Protein AF-A0A1L9VV28-F1 (afdb_monomer_lite)

Organism: NCBI:txid1160497

Sequence (132 aa):
MQLILATLLLPLSQAFPAPVPVPVPVIEEGIALANVCSETCPEALSPICAKNAAGAFEIFDNPCMFNKANCKGLDYVQVDLSGCRGLITDSDGVPIEANGKFHDYWVLLLNWLLEKKRWWRCKTKKIDCGRG

Secondary structure (DSSP, 8-state):
---------------PPP--------------------S--------EEEE-TT--EEEESSHHHHHHHHHTT---EE--GGGGTTT-B-TT--B--TTTSHHHHHHHHHHHHHHHHHHHHHHHHT------

pLDDT: mean 70.13, std 17.72, range [41.16, 97.06]

Radius of gyration: 29.1 Å; chains: 1; bounding box: 42×91×59 Å

InterPro domains:
  IPR036058 Kazal domain superfamily [SSF100895] (30-76)

Foldseek 3Di:
DDDDPPPDPDPPPDPDPDPDPPPPPPPDPDDPPPLDQDPDDDPDADWWWWAFPVGDIDIDRDPSRVSSCVSVVRHIDTDPPVSCQQVDAPPVRHRPPVPPCVVVVVVVVVVVVVVVVVVVVCVVPVDDDDDD

Structure (mmCIF, N/CA/C/O backbone):
data_AF-A0A1L9VV28-F1
#
_entry.id   AF-A0A1L9VV28-F1
#
loop_
_atom_site.group_PDB
_atom_site.id
_atom_site.type_symbol
_atom_site.label_atom_id
_atom_site.label_alt_id
_atom_site.label_comp_id
_atom_site.label_asym_id
_atom_site.label_entity_id
_atom_site.label_seq_id
_atom_site.pdbx_PDB_ins_code
_atom_site.Cartn_x
_atom_site.Cartn_y
_atom_site.Cartn_z
_atom_site.occupancy
_atom_site.B_iso_or_equiv
_atom_site.auth_seq_id
_atom_site.auth_comp_id
_atom_site.auth_asym_id
_atom_site.auth_atom_id
_atom_site.pdbx_PDB_model_num
ATOM 1 N N . MET A 1 1 ? -22.050 -75.440 13.267 1.00 45.91 1 MET A N 1
ATOM 2 C CA . MET A 1 1 ? -20.760 -75.473 12.542 1.00 45.91 1 MET A CA 1
ATOM 3 C C . MET A 1 1 ? -20.553 -74.064 12.000 1.00 45.91 1 MET A C 1
ATOM 5 O O . MET A 1 1 ? -21.399 -73.619 11.246 1.00 45.91 1 MET A O 1
ATOM 9 N N . GLN A 1 2 ? -19.748 -73.219 12.657 1.00 48.81 2 GLN A N 1
ATOM 10 C CA . GLN A 1 2 ? -18.289 -73.091 12.447 1.00 48.81 2 GLN A CA 1
ATOM 11 C C . GLN A 1 2 ? -17.985 -72.713 10.977 1.00 48.81 2 GLN A C 1
ATOM 13 O O . GLN A 1 2 ? -18.421 -73.434 10.095 1.00 48.81 2 GLN A O 1
ATOM 18 N N . LEU A 1 3 ? -17.290 -71.629 10.617 1.00 48.06 3 LEU A N 1
ATOM 19 C CA . LEU A 1 3 ? -16.315 -70.807 11.336 1.00 48.06 3 LEU A CA 1
ATOM 20 C C . LEU A 1 3 ? -16.321 -69.356 10.825 1.00 48.06 3 LEU A C 1
ATOM 22 O O . LEU A 1 3 ? -16.430 -69.087 9.633 1.00 48.06 3 LEU A O 1
ATOM 26 N N . ILE A 1 4 ? -16.129 -68.445 11.774 1.00 57.41 4 ILE A N 1
ATOM 27 C CA . ILE A 1 4 ? -15.779 -67.040 11.590 1.00 57.41 4 ILE A CA 1
ATOM 28 C C . ILE A 1 4 ? -14.346 -67.008 11.039 1.00 57.41 4 ILE A C 1
ATOM 30 O O . ILE A 1 4 ? -13.412 -67.324 11.773 1.00 57.41 4 ILE A O 1
ATOM 34 N N . LEU A 1 5 ? -14.150 -66.654 9.766 1.00 52.53 5 LEU A N 1
ATOM 35 C CA . LEU A 1 5 ? -12.810 -66.416 9.221 1.00 52.53 5 LEU A CA 1
ATOM 36 C C . LEU A 1 5 ? -12.454 -64.931 9.382 1.00 52.53 5 LEU A C 1
ATOM 38 O O . LEU A 1 5 ? -12.455 -64.150 8.437 1.00 52.53 5 LEU A O 1
ATOM 42 N N . ALA A 1 6 ? -12.197 -64.539 10.628 1.00 58.72 6 ALA A N 1
ATOM 43 C CA . ALA A 1 6 ? -11.584 -63.261 10.958 1.00 58.72 6 ALA A CA 1
ATOM 44 C C . ALA A 1 6 ? -10.067 -63.378 10.741 1.00 58.72 6 ALA A C 1
ATOM 46 O O . ALA A 1 6 ? -9.311 -63.664 11.668 1.00 58.72 6 ALA A O 1
ATOM 47 N N . THR A 1 7 ? -9.606 -63.191 9.506 1.00 60.41 7 THR A N 1
ATOM 48 C CA . THR A 1 7 ? -8.175 -63.012 9.235 1.00 60.41 7 THR A CA 1
ATOM 49 C C . THR A 1 7 ? -7.786 -61.565 9.505 1.00 60.41 7 THR A C 1
ATOM 51 O O . THR A 1 7 ? -7.966 -60.675 8.679 1.00 60.41 7 THR A O 1
ATOM 54 N N . LEU A 1 8 ? -7.275 -61.383 10.721 1.00 56.75 8 LEU A N 1
ATOM 55 C CA . LEU A 1 8 ? -6.382 -60.333 11.199 1.00 56.75 8 LEU A CA 1
ATOM 56 C C . LEU A 1 8 ? -5.456 -59.775 10.102 1.00 56.75 8 LEU A C 1
ATOM 58 O O . LEU A 1 8 ? -4.397 -60.335 9.827 1.00 56.75 8 LEU A O 1
ATOM 62 N N . LEU A 1 9 ? -5.809 -58.622 9.536 1.00 57.06 9 LEU A N 1
ATOM 63 C CA . LEU A 1 9 ? -4.832 -57.721 8.930 1.00 57.06 9 LEU A CA 1
ATOM 64 C C . LEU A 1 9 ? -4.329 -56.795 10.038 1.00 57.06 9 LEU A C 1
ATOM 66 O O . LEU A 1 9 ? -4.884 -55.723 10.273 1.00 57.06 9 LEU A O 1
ATOM 70 N N . LEU A 1 10 ? -3.306 -57.252 10.770 1.00 57.41 10 LEU A N 1
ATOM 71 C CA . LEU A 1 10 ? -2.530 -56.366 11.633 1.00 57.41 10 LEU A CA 1
ATOM 72 C C . LEU A 1 10 ? -1.941 -55.236 10.770 1.00 57.41 10 LEU A C 1
ATOM 74 O O . LEU A 1 10 ? -1.356 -55.520 9.719 1.00 57.41 10 LEU A O 1
ATOM 78 N N . PRO A 1 11 ? -2.030 -53.971 11.209 1.00 56.19 11 PRO A N 1
ATOM 79 C CA . PRO A 1 11 ? -1.384 -52.870 10.522 1.00 56.19 11 PRO A CA 1
ATOM 80 C C . PRO A 1 11 ? 0.128 -52.978 10.752 1.00 56.19 11 PRO A C 1
ATOM 82 O O . PRO A 1 11 ? 0.649 -52.566 11.782 1.00 56.19 11 PRO A O 1
ATOM 85 N N . LEU A 1 12 ? 0.858 -53.516 9.776 1.00 61.34 12 LEU A N 1
ATOM 86 C CA . LEU A 1 12 ? 2.324 -53.435 9.703 1.00 61.34 12 LEU A CA 1
ATOM 87 C C . LEU A 1 12 ? 2.783 -52.078 9.145 1.00 61.34 12 LEU A C 1
ATOM 89 O O . LEU A 1 12 ? 3.778 -51.971 8.431 1.00 61.34 12 LEU A O 1
ATOM 93 N N . SER A 1 13 ? 2.061 -51.011 9.481 1.00 58.88 13 SER A N 1
ATOM 94 C CA . SER A 1 13 ? 2.459 -49.655 9.140 1.00 58.88 13 SER A CA 1
ATOM 95 C C . SER A 1 13 ? 3.295 -49.084 10.274 1.00 58.88 13 SER A C 1
ATOM 97 O O . SER A 1 13 ? 2.810 -48.380 11.149 1.00 58.88 13 SER A O 1
ATOM 99 N N . GLN A 1 14 ? 4.584 -49.401 10.174 1.00 63.16 14 GLN A N 1
ATOM 100 C CA . GLN A 1 14 ? 5.659 -48.437 10.373 1.00 63.16 14 GLN A CA 1
ATOM 101 C C . GLN A 1 14 ? 5.841 -47.979 11.822 1.00 63.16 14 GLN A C 1
ATOM 103 O O . GLN A 1 14 ? 5.351 -46.940 12.256 1.00 63.16 14 GLN A O 1
ATOM 108 N N . ALA A 1 15 ? 6.686 -48.726 12.535 1.00 59.12 15 ALA A N 1
ATOM 109 C CA . ALA A 1 15 ? 7.547 -48.140 13.549 1.00 59.12 15 ALA A CA 1
ATOM 110 C C . ALA A 1 15 ? 8.393 -47.044 12.879 1.00 59.12 15 ALA A C 1
ATOM 112 O O . ALA A 1 15 ? 9.477 -47.303 12.355 1.00 59.12 15 ALA A O 1
ATOM 113 N N . PHE A 1 16 ? 7.866 -45.822 12.831 1.00 61.41 16 PHE A N 1
ATOM 114 C CA . PHE A 1 16 ? 8.690 -44.658 12.571 1.00 61.41 16 PHE A CA 1
ATOM 115 C C . PHE A 1 16 ? 9.650 -44.526 13.754 1.00 61.41 16 PHE A C 1
ATOM 117 O O . PHE A 1 16 ? 9.195 -44.560 14.903 1.00 61.41 16 PHE A O 1
ATOM 124 N N . PRO A 1 17 ? 10.966 -44.400 13.518 1.00 63.50 17 PRO A N 1
ATOM 125 C CA . PRO A 1 17 ? 11.861 -43.979 14.578 1.00 63.50 17 PRO A CA 1
ATOM 126 C C . PRO A 1 17 ? 11.312 -42.664 15.126 1.00 63.50 17 PRO A C 1
ATOM 128 O O . PRO A 1 17 ? 11.038 -41.737 14.359 1.00 63.50 17 PRO A O 1
ATOM 131 N N . ALA A 1 18 ? 11.088 -42.616 16.442 1.00 68.00 18 ALA A N 1
ATOM 132 C CA . ALA A 1 18 ? 10.744 -41.376 17.113 1.00 68.00 18 ALA A CA 1
ATOM 133 C C . ALA A 1 18 ? 11.737 -40.304 16.640 1.00 68.00 18 ALA A C 1
ATOM 135 O O . ALA A 1 18 ? 12.937 -40.600 16.568 1.00 68.00 18 ALA A O 1
ATOM 136 N N . PRO A 1 19 ? 11.273 -39.099 16.274 1.00 65.19 19 PRO A N 1
ATOM 137 C CA . PRO A 1 19 ? 12.185 -38.018 15.974 1.00 65.19 19 PRO A CA 1
ATOM 138 C C . PRO A 1 19 ? 13.050 -37.830 17.216 1.00 65.19 19 PRO A C 1
ATOM 140 O O . PRO A 1 19 ? 12.565 -37.434 18.277 1.00 65.19 19 PRO A O 1
ATOM 143 N N . VAL A 1 20 ? 14.329 -38.191 17.101 1.00 71.75 20 VAL A N 1
ATOM 144 C CA . VAL A 1 20 ? 15.333 -37.785 18.076 1.00 71.75 20 VAL A CA 1
ATOM 145 C C . VAL A 1 20 ? 15.181 -36.270 18.175 1.00 71.75 20 VAL A C 1
ATOM 147 O O . VAL A 1 20 ? 15.126 -35.623 17.123 1.00 71.75 20 VAL A O 1
ATOM 150 N N . PRO A 1 21 ? 15.067 -35.691 19.381 1.00 67.31 21 PRO A N 1
ATOM 151 C CA . PRO A 1 21 ? 15.161 -34.255 19.536 1.00 67.31 21 PRO A CA 1
ATOM 152 C C . PRO A 1 21 ? 16.534 -33.862 19.001 1.00 67.31 21 PRO A C 1
ATOM 154 O O . PRO A 1 21 ? 17.551 -34.023 19.673 1.00 67.31 21 PRO A O 1
ATOM 157 N N . VAL A 1 22 ? 16.583 -33.422 17.744 1.00 67.56 22 VAL A N 1
ATOM 158 C CA . VAL A 1 22 ? 17.713 -32.652 17.258 1.00 67.56 22 VAL A CA 1
ATOM 159 C C . VAL A 1 22 ? 17.737 -31.458 18.202 1.00 67.56 22 VAL A C 1
ATOM 161 O O . VAL A 1 22 ? 16.697 -30.799 18.319 1.00 67.56 22 VAL A O 1
ATOM 164 N N . PRO A 1 23 ? 18.833 -31.206 18.937 1.00 64.94 23 PRO A N 1
ATOM 165 C CA . PRO A 1 23 ? 18.966 -29.948 19.638 1.00 64.94 23 PRO A CA 1
ATOM 166 C C . PRO A 1 23 ? 18.834 -28.878 18.563 1.00 64.94 23 PRO A C 1
ATOM 168 O O . PRO A 1 23 ? 19.715 -28.708 17.720 1.00 64.94 23 PRO A O 1
ATOM 171 N N . VAL A 1 24 ? 17.661 -28.245 18.533 1.00 59.88 24 VAL A N 1
ATOM 172 C CA . VAL A 1 24 ? 17.428 -27.043 17.753 1.00 59.88 24 VAL A CA 1
ATOM 173 C C . VAL A 1 24 ? 18.555 -26.122 18.194 1.00 59.88 24 VAL A C 1
ATOM 175 O O . VAL A 1 24 ? 18.680 -25.905 19.405 1.00 59.88 24 VAL A O 1
ATOM 178 N N . PRO A 1 25 ? 19.430 -25.656 17.283 1.00 53.19 25 PRO A N 1
ATOM 179 C CA . PRO A 1 25 ? 20.320 -24.578 17.644 1.00 53.19 25 PRO A CA 1
ATOM 180 C C . PRO A 1 25 ? 19.396 -23.482 18.142 1.00 53.19 25 PRO A C 1
ATOM 182 O O . PRO A 1 25 ? 18.546 -22.995 17.397 1.00 53.19 25 PRO A O 1
ATOM 185 N N . VAL A 1 26 ? 19.496 -23.210 19.441 1.00 50.31 26 VAL A N 1
ATOM 186 C CA . VAL A 1 26 ? 18.952 -22.021 20.065 1.00 50.31 26 VAL A CA 1
ATOM 187 C C . VAL A 1 26 ? 19.486 -20.898 19.194 1.00 50.31 26 VAL A C 1
ATOM 189 O O . VAL A 1 26 ? 20.669 -20.573 19.246 1.00 50.31 26 VAL A O 1
ATOM 192 N N . ILE A 1 27 ? 18.649 -20.401 18.283 1.00 53.75 27 ILE A N 1
ATOM 193 C CA . ILE A 1 27 ? 18.886 -19.112 17.666 1.00 53.75 27 ILE A CA 1
ATOM 194 C C . ILE A 1 27 ? 18.630 -18.188 18.834 1.00 53.75 27 ILE A C 1
ATOM 196 O O . ILE A 1 27 ? 17.484 -17.908 19.183 1.00 53.75 27 ILE A O 1
ATOM 200 N N . GLU A 1 28 ? 19.723 -17.896 19.529 1.00 57.94 28 GLU A N 1
ATOM 201 C CA . GLU A 1 28 ? 19.769 -16.916 20.583 1.00 57.94 28 GLU A CA 1
ATOM 202 C C . GLU A 1 28 ? 19.064 -15.667 20.063 1.00 57.94 28 GLU A C 1
ATOM 204 O O . GLU A 1 28 ? 19.438 -15.080 19.044 1.00 57.94 28 GLU A O 1
ATOM 209 N N . GLU A 1 29 ? 18.003 -15.282 20.763 1.00 64.94 29 GLU A N 1
ATOM 210 C CA . GLU A 1 29 ? 17.659 -13.878 20.884 1.00 64.94 29 GLU A CA 1
ATOM 211 C C . GLU A 1 29 ? 18.940 -13.109 21.226 1.00 64.94 29 GLU A C 1
ATOM 213 O O . GLU A 1 29 ? 19.524 -13.265 22.295 1.00 64.94 29 GLU A O 1
ATOM 218 N N . GLY A 1 30 ? 19.396 -12.299 20.281 1.00 54.94 30 GLY A N 1
ATOM 219 C CA . GLY A 1 30 ? 20.609 -11.505 20.403 1.00 54.94 30 GLY A CA 1
ATOM 220 C C . GLY A 1 30 ? 21.034 -11.121 18.997 1.00 54.94 30 GLY A C 1
ATOM 221 O O . GLY A 1 30 ? 21.677 -11.886 18.299 1.00 54.94 30 GLY A O 1
ATOM 222 N N . ILE A 1 31 ? 20.634 -9.978 18.457 1.00 45.62 31 ILE A N 1
ATOM 223 C CA . ILE A 1 31 ? 20.779 -8.650 19.036 1.00 45.62 31 ILE A CA 1
ATOM 224 C C . ILE A 1 31 ? 19.536 -7.857 18.626 1.00 45.62 31 ILE A C 1
ATOM 226 O O . ILE A 1 31 ? 19.199 -7.819 17.442 1.00 45.62 31 ILE A O 1
ATOM 230 N N . ALA A 1 32 ? 18.885 -7.181 19.577 1.00 53.22 32 ALA A N 1
ATOM 231 C CA . ALA A 1 32 ? 18.125 -5.973 19.275 1.00 53.22 32 ALA A CA 1
ATOM 232 C C . ALA A 1 32 ? 19.118 -4.958 18.691 1.00 53.22 32 ALA A C 1
ATOM 234 O O . ALA A 1 32 ? 19.700 -4.139 19.405 1.00 53.22 32 ALA A O 1
ATOM 235 N N . LEU A 1 33 ? 19.426 -5.124 17.402 1.00 50.00 33 LEU A N 1
ATOM 236 C CA . LEU A 1 33 ? 20.219 -4.195 16.624 1.00 50.00 33 LEU A CA 1
ATOM 237 C C . LEU A 1 33 ? 19.472 -2.877 16.763 1.00 50.00 33 LEU A C 1
ATOM 239 O O . LEU A 1 33 ? 18.272 -2.840 16.495 1.00 50.00 33 LEU A O 1
ATOM 243 N N . ALA A 1 34 ? 20.156 -1.857 17.282 1.00 52.81 34 ALA A N 1
ATOM 244 C CA . ALA A 1 34 ? 19.616 -0.519 17.467 1.00 52.81 34 ALA A CA 1
ATOM 245 C C . ALA A 1 34 ? 18.618 -0.185 16.350 1.00 52.81 34 ALA A C 1
ATOM 247 O O . ALA A 1 34 ? 18.937 -0.453 15.194 1.00 52.81 34 ALA A O 1
ATOM 248 N N . ASN A 1 35 ? 17.440 0.336 16.719 1.00 58.97 35 ASN A N 1
ATOM 249 C CA . ASN A 1 35 ? 16.289 0.678 15.869 1.00 58.97 35 ASN A CA 1
ATOM 250 C C . ASN A 1 35 ? 16.659 1.581 14.672 1.00 58.97 35 ASN A C 1
ATOM 252 O O . ASN A 1 35 ? 16.256 2.740 14.595 1.00 58.97 35 ASN A O 1
ATOM 256 N N . VAL A 1 36 ? 17.449 1.079 13.733 1.00 76.12 36 VAL A N 1
ATOM 257 C CA . VAL A 1 36 ? 17.825 1.779 12.518 1.00 76.12 36 VAL A CA 1
ATOM 258 C C . VAL A 1 36 ? 16.813 1.345 11.482 1.00 76.12 36 VAL A C 1
ATOM 260 O O . VAL A 1 36 ? 16.914 0.281 10.870 1.00 76.12 36 VAL A O 1
ATOM 263 N N . CYS A 1 37 ? 15.789 2.173 11.325 1.00 85.75 37 CYS A N 1
ATOM 264 C CA . CYS A 1 37 ? 14.860 2.046 10.220 1.00 85.75 37 CYS A CA 1
ATOM 265 C C . CYS A 1 37 ? 15.643 2.075 8.912 1.00 85.75 37 CYS A C 1
ATOM 267 O O . CYS A 1 37 ? 16.470 2.964 8.713 1.00 85.75 37 CYS A O 1
ATOM 269 N N . SER A 1 38 ? 15.372 1.131 8.011 1.00 80.56 38 SER A N 1
ATOM 270 C CA . SER A 1 38 ? 16.015 1.111 6.700 1.00 80.56 38 SER A CA 1
ATOM 271 C C . SER A 1 38 ? 15.847 2.463 6.002 1.00 80.56 38 SER A C 1
ATOM 273 O O . SER A 1 38 ? 14.734 2.966 5.828 1.00 80.56 38 SER A O 1
ATOM 275 N N . GLU A 1 39 ? 16.961 3.077 5.609 1.00 84.06 39 GLU A N 1
ATOM 276 C CA . GLU A 1 39 ? 16.934 4.379 4.939 1.00 84.06 39 GLU A CA 1
ATOM 277 C C . GLU A 1 39 ? 16.556 4.257 3.464 1.00 84.06 39 GLU A C 1
ATOM 279 O O . GLU A 1 39 ? 15.933 5.162 2.905 1.00 84.06 39 GLU A O 1
ATOM 284 N N . THR A 1 40 ? 16.853 3.119 2.846 1.00 90.75 40 THR A N 1
ATOM 285 C CA . THR A 1 40 ? 16.608 2.855 1.431 1.00 90.75 40 THR A CA 1
ATOM 286 C C . THR A 1 40 ? 15.580 1.748 1.247 1.00 90.75 40 THR A C 1
ATOM 2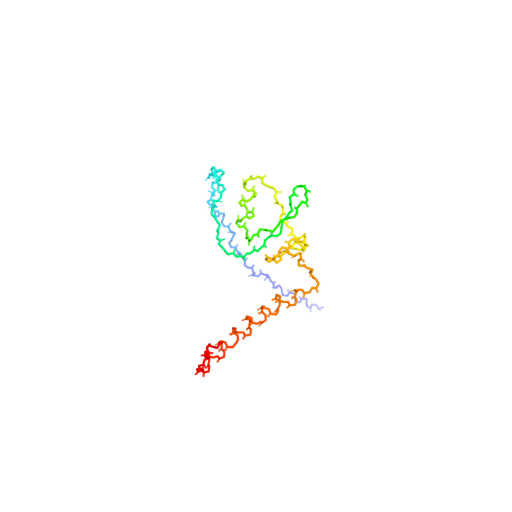88 O O . THR A 1 40 ? 15.515 0.791 2.016 1.00 90.75 40 THR A O 1
ATOM 291 N N . CYS A 1 41 ? 14.767 1.895 0.204 1.00 92.44 41 CYS A N 1
ATOM 292 C CA . CYS A 1 41 ? 13.809 0.893 -0.235 1.00 92.44 41 CYS A CA 1
ATOM 293 C C . CYS A 1 41 ? 13.983 0.657 -1.737 1.00 92.44 41 CYS A C 1
ATOM 295 O O . CYS A 1 41 ? 14.341 1.593 -2.453 1.00 92.44 41 CYS A O 1
ATOM 297 N N . PRO A 1 42 ? 13.744 -0.571 -2.225 1.00 91.56 42 PRO A N 1
ATOM 298 C CA . PRO A 1 42 ? 13.764 -0.849 -3.654 1.00 91.56 42 PRO A CA 1
ATOM 299 C C . PRO A 1 42 ? 12.651 -0.073 -4.370 1.00 91.56 42 PRO A C 1
ATOM 301 O O . PRO A 1 42 ? 11.599 0.186 -3.791 1.00 91.56 42 PRO A O 1
ATOM 304 N N . GLU A 1 43 ? 12.850 0.221 -5.654 1.00 89.88 43 GLU A N 1
ATOM 305 C CA . GLU A 1 43 ? 11.853 0.886 -6.516 1.00 89.88 43 GLU A CA 1
ATOM 306 C C . GLU A 1 43 ? 10.752 -0.070 -7.021 1.00 89.88 43 GLU A C 1
ATOM 308 O O . GLU A 1 43 ? 9.900 0.302 -7.824 1.00 89.88 43 GLU A O 1
ATOM 313 N N . ALA A 1 44 ? 10.758 -1.330 -6.575 1.00 87.19 44 ALA A N 1
ATOM 314 C CA . ALA A 1 44 ? 9.745 -2.304 -6.957 1.00 87.19 44 ALA A CA 1
ATOM 315 C C . ALA A 1 44 ? 8.364 -1.882 -6.426 1.00 87.19 44 ALA A C 1
ATOM 317 O O . ALA A 1 44 ? 8.194 -1.703 -5.221 1.00 87.19 44 ALA A O 1
ATOM 318 N N . LEU A 1 45 ? 7.382 -1.765 -7.324 1.00 89.94 45 LEU A N 1
ATOM 319 C CA . LEU A 1 45 ? 6.007 -1.393 -6.992 1.00 89.94 45 LEU A CA 1
ATOM 320 C C . LEU A 1 45 ? 5.214 -2.611 -6.503 1.00 89.94 45 LEU A C 1
ATOM 322 O O . LEU A 1 45 ? 5.066 -3.603 -7.218 1.00 89.94 45 LEU A O 1
ATOM 326 N N . SER A 1 46 ? 4.687 -2.521 -5.286 1.00 91.19 46 SER A N 1
ATOM 327 C CA . SER A 1 46 ? 3.814 -3.515 -4.658 1.00 91.19 46 SER A CA 1
ATOM 328 C C . SER A 1 46 ? 2.922 -2.811 -3.625 1.00 91.19 46 SER A C 1
ATOM 330 O O . SER A 1 46 ? 3.183 -2.920 -2.423 1.00 91.19 46 SER A O 1
ATOM 332 N N . PRO A 1 47 ? 1.899 -2.064 -4.072 1.00 92.25 47 PRO A N 1
ATOM 333 C CA . PRO A 1 47 ? 1.221 -1.080 -3.240 1.00 92.25 47 PRO A CA 1
ATOM 334 C C . PRO A 1 47 ? 0.517 -1.695 -2.025 1.00 92.25 47 PRO A C 1
ATOM 336 O O . PRO A 1 47 ? -0.142 -2.732 -2.130 1.00 92.25 47 PRO A O 1
ATOM 339 N N . ILE A 1 48 ? 0.617 -1.017 -0.881 1.00 94.50 48 ILE A N 1
ATOM 340 C CA . ILE A 1 48 ? -0.063 -1.358 0.373 1.00 94.50 48 ILE A CA 1
ATOM 341 C C . ILE A 1 48 ? -1.003 -0.221 0.750 1.00 94.50 48 ILE A C 1
ATOM 343 O O . ILE A 1 48 ? -0.561 0.912 0.897 1.00 94.50 48 ILE A O 1
ATOM 347 N N . CYS A 1 49 ? -2.278 -0.533 0.973 1.00 96.19 49 CYS A N 1
ATOM 348 C CA . CYS A 1 49 ? -3.198 0.384 1.637 1.00 96.19 49 CYS A CA 1
ATOM 349 C C . CYS A 1 49 ? -3.092 0.212 3.151 1.00 96.19 49 CYS A C 1
ATOM 351 O O . CYS A 1 49 ? -3.109 -0.913 3.658 1.00 96.19 49 CYS A O 1
ATOM 353 N N . ALA A 1 50 ? -3.002 1.318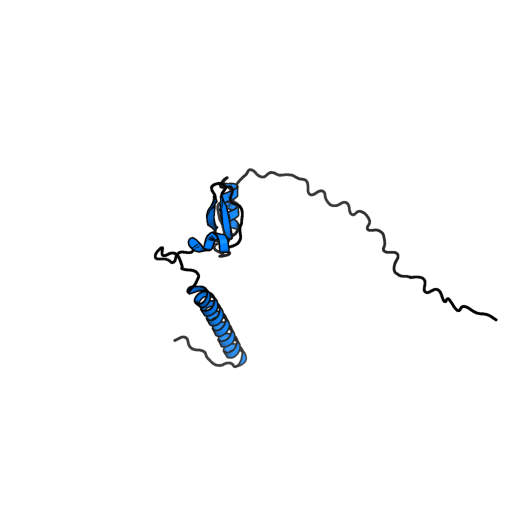 3.877 1.00 96.06 50 ALA A N 1
ATOM 354 C CA . ALA A 1 50 ? -2.968 1.301 5.325 1.00 96.06 50 ALA A CA 1
ATOM 355 C C . ALA A 1 50 ? -3.797 2.434 5.927 1.00 96.06 50 ALA A C 1
ATOM 357 O O . ALA A 1 50 ? -4.160 3.395 5.249 1.00 96.06 50 ALA A O 1
ATOM 358 N N . LYS A 1 51 ? -4.106 2.299 7.214 1.00 96.31 51 LYS A N 1
ATOM 359 C CA . LYS A 1 51 ? -4.873 3.257 8.005 1.00 96.31 51 LYS A CA 1
ATOM 360 C C . LYS A 1 51 ? -4.117 3.572 9.293 1.00 96.31 51 LYS A C 1
ATOM 362 O O . LYS A 1 51 ? -3.682 2.645 9.974 1.00 96.31 51 LYS A O 1
ATOM 367 N N . ASN A 1 52 ? -3.963 4.849 9.626 1.00 94.44 52 ASN A N 1
ATOM 368 C CA . ASN A 1 52 ? -3.358 5.261 10.897 1.00 94.44 52 ASN A CA 1
ATOM 369 C C . ASN A 1 52 ? -4.394 5.311 12.037 1.00 94.44 52 ASN A C 1
ATOM 371 O O . ASN A 1 52 ? -5.600 5.159 11.817 1.00 94.44 52 ASN A O 1
ATOM 375 N N . ALA A 1 53 ? -3.934 5.574 13.262 1.00 92.50 53 ALA A N 1
ATOM 376 C CA . ALA A 1 53 ? -4.796 5.667 14.445 1.00 92.50 53 ALA A CA 1
ATOM 377 C C . ALA A 1 53 ? -5.868 6.775 14.360 1.00 92.50 53 ALA A C 1
ATOM 379 O O . ALA A 1 53 ? -6.954 6.625 14.917 1.00 92.50 53 ALA A O 1
ATOM 380 N N . ALA A 1 54 ? -5.600 7.863 13.626 1.00 92.44 54 ALA A N 1
ATOM 381 C CA . ALA A 1 54 ? -6.572 8.933 13.365 1.00 92.44 54 ALA A CA 1
ATOM 382 C C . ALA A 1 54 ? -7.623 8.544 12.307 1.00 92.44 54 ALA A C 1
ATOM 384 O O . ALA A 1 54 ? -8.598 9.258 12.080 1.00 92.44 54 ALA A O 1
ATOM 385 N N . GLY A 1 55 ? -7.431 7.400 11.658 1.00 90.19 55 GLY A N 1
ATOM 386 C CA . GLY A 1 55 ? -8.306 6.852 10.644 1.00 90.19 55 GLY A CA 1
ATOM 387 C C . GLY A 1 55 ? -8.086 7.383 9.233 1.00 90.19 55 GLY A C 1
ATOM 388 O O . GLY A 1 55 ? -8.894 7.068 8.358 1.00 90.19 55 GLY A O 1
ATOM 389 N N . ALA A 1 56 ? -7.006 8.130 9.004 1.00 89.81 56 ALA A N 1
ATOM 390 C CA . ALA A 1 56 ? -6.582 8.518 7.669 1.00 89.81 56 ALA A CA 1
ATOM 391 C C . ALA A 1 56 ? -5.997 7.309 6.932 1.00 89.81 56 ALA A C 1
ATOM 393 O O . ALA A 1 56 ? -5.268 6.504 7.517 1.00 89.81 56 ALA A O 1
ATOM 394 N N . PHE A 1 57 ? -6.339 7.198 5.652 1.00 92.00 57 PHE A N 1
ATOM 395 C CA . PHE A 1 57 ? -5.816 6.172 4.761 1.00 92.00 57 PHE A CA 1
ATOM 396 C C . PHE A 1 57 ? -4.573 6.689 4.031 1.00 92.00 57 PHE A C 1
ATOM 398 O O . PHE A 1 57 ? -4.465 7.884 3.760 1.00 92.00 57 PHE A O 1
ATOM 405 N N . GLU A 1 58 ? -3.661 5.789 3.687 1.00 92.38 58 GLU A N 1
ATOM 406 C CA . GLU A 1 58 ? -2.477 6.081 2.880 1.00 92.38 58 GLU A CA 1
ATOM 407 C C . GLU A 1 58 ? -2.107 4.861 2.032 1.00 92.38 58 GLU A C 1
ATOM 409 O O . GLU A 1 58 ? -2.318 3.717 2.448 1.00 92.38 58 GLU A O 1
ATOM 414 N N . ILE A 1 59 ? -1.574 5.105 0.832 1.00 94.25 59 ILE A N 1
ATOM 415 C CA . ILE A 1 59 ? -1.028 4.060 -0.034 1.00 94.25 59 ILE A CA 1
ATOM 416 C C . ILE A 1 59 ? 0.492 4.181 -0.014 1.00 94.25 59 ILE A C 1
ATOM 418 O O . ILE A 1 59 ? 1.039 5.207 -0.403 1.00 94.25 59 ILE A O 1
ATOM 422 N N . PHE A 1 60 ? 1.168 3.114 0.394 1.00 93.25 60 PHE A N 1
ATOM 423 C CA . PHE A 1 60 ? 2.616 2.986 0.288 1.00 93.25 60 PHE A CA 1
ATOM 424 C C . PHE A 1 60 ? 2.967 2.259 -1.003 1.00 93.25 60 PHE A C 1
ATOM 426 O O . PHE A 1 60 ? 2.375 1.220 -1.292 1.00 93.25 60 PHE A O 1
ATOM 433 N N . ASP A 1 61 ? 3.969 2.745 -1.736 1.00 91.69 61 ASP A N 1
ATOM 434 C CA . ASP A 1 61 ? 4.396 2.156 -3.015 1.00 91.69 61 ASP A CA 1
ATOM 435 C C . ASP A 1 61 ? 4.808 0.687 -2.894 1.00 91.69 61 ASP A C 1
ATOM 437 O O . ASP A 1 61 ? 4.638 -0.097 -3.831 1.00 91.69 61 ASP A O 1
ATOM 441 N N . ASN A 1 62 ? 5.368 0.306 -1.740 1.00 92.12 62 ASN A N 1
ATOM 442 C CA . ASN A 1 62 ? 5.805 -1.053 -1.459 1.00 92.12 62 ASN A CA 1
ATOM 443 C C . ASN A 1 62 ? 5.886 -1.369 0.048 1.00 92.12 62 ASN A C 1
ATOM 445 O O . ASN A 1 62 ? 5.857 -0.457 0.883 1.00 92.12 62 ASN A O 1
ATOM 449 N N . PRO A 1 63 ? 6.043 -2.659 0.420 1.00 94.69 63 PRO A N 1
ATOM 450 C CA . PRO A 1 63 ? 6.133 -3.079 1.817 1.00 94.69 63 PRO A CA 1
ATOM 451 C C . PRO A 1 63 ? 7.306 -2.476 2.590 1.00 94.69 63 PRO A C 1
ATOM 453 O O . PRO A 1 63 ? 7.202 -2.269 3.797 1.00 94.69 63 PRO A O 1
ATOM 456 N N . CYS A 1 64 ? 8.420 -2.170 1.918 1.00 95.19 64 CYS A N 1
ATOM 457 C CA . CYS A 1 64 ? 9.563 -1.544 2.575 1.00 95.19 64 CYS A CA 1
ATOM 458 C C . CYS A 1 64 ? 9.214 -0.132 3.052 1.00 95.19 64 CYS A C 1
ATOM 460 O O . CYS A 1 64 ? 9.492 0.201 4.202 1.00 95.19 64 CYS A O 1
ATOM 462 N N . MET A 1 65 ? 8.550 0.672 2.215 1.00 94.75 65 MET A N 1
ATOM 463 C CA . MET A 1 65 ? 8.120 2.023 2.589 1.00 94.75 65 MET A CA 1
ATOM 464 C C . MET A 1 65 ? 7.105 2.002 3.739 1.00 94.75 65 MET A C 1
ATOM 466 O O . MET A 1 65 ? 7.241 2.788 4.676 1.00 94.75 65 MET A O 1
ATOM 470 N N . PHE A 1 66 ? 6.156 1.060 3.721 1.00 95.19 66 PHE A N 1
AT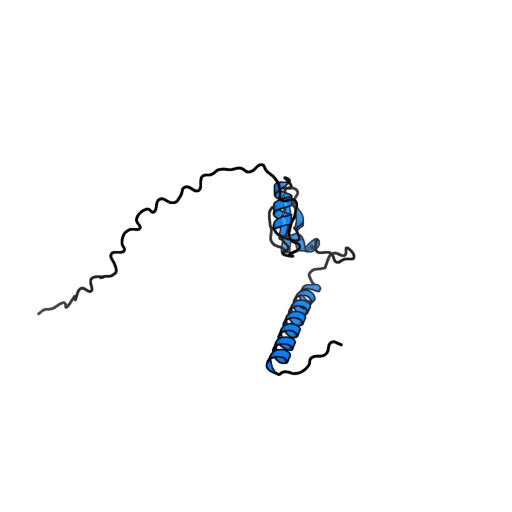OM 471 C CA . PHE A 1 66 ? 5.214 0.839 4.826 1.00 95.19 66 PHE A CA 1
ATOM 472 C C . PHE A 1 66 ? 5.939 0.506 6.143 1.00 95.19 66 PHE A C 1
ATOM 474 O O . PHE A 1 66 ? 5.734 1.160 7.165 1.00 95.19 66 PHE A O 1
ATOM 481 N N . ASN A 1 67 ? 6.862 -0.459 6.118 1.00 94.31 67 ASN A N 1
ATOM 482 C CA . ASN A 1 67 ? 7.629 -0.840 7.306 1.00 94.31 67 ASN A CA 1
ATOM 483 C C . ASN A 1 67 ? 8.536 0.295 7.796 1.00 94.31 67 ASN A C 1
ATOM 485 O O . ASN A 1 67 ? 8.680 0.500 8.999 1.00 94.31 67 ASN A O 1
ATOM 489 N N . LYS A 1 68 ? 9.124 1.065 6.876 1.00 94.06 68 LYS A N 1
ATOM 490 C CA . LYS A 1 68 ? 9.938 2.243 7.190 1.00 94.06 68 LYS A CA 1
ATOM 491 C C . LYS A 1 68 ? 9.113 3.326 7.884 1.00 94.06 68 LYS A C 1
ATOM 493 O O . LYS A 1 68 ? 9.602 3.930 8.835 1.00 94.06 68 LYS A O 1
ATOM 498 N N . ALA A 1 69 ? 7.884 3.566 7.431 1.00 93.50 69 ALA A N 1
ATOM 499 C CA . ALA A 1 69 ? 6.953 4.494 8.068 1.00 93.50 69 ALA A CA 1
ATOM 500 C C . ALA A 1 69 ? 6.615 4.058 9.503 1.00 93.50 69 ALA A C 1
ATOM 502 O O . ALA A 1 69 ? 6.746 4.852 10.434 1.00 93.50 69 ALA A O 1
ATOM 503 N N . ASN A 1 70 ? 6.286 2.781 9.704 1.00 94.56 70 ASN A N 1
ATOM 504 C CA . ASN A 1 70 ? 5.985 2.243 11.034 1.00 94.56 70 ASN A CA 1
ATOM 505 C C . ASN A 1 70 ? 7.198 2.214 11.959 1.00 94.56 70 ASN A C 1
ATOM 507 O O . ASN A 1 70 ? 7.083 2.543 13.134 1.00 94.56 70 ASN A O 1
ATOM 511 N N . CYS A 1 71 ? 8.382 1.916 11.430 1.00 93.94 71 CYS A N 1
ATOM 512 C CA . CYS A 1 71 ? 9.618 2.002 12.198 1.00 93.94 71 CYS A CA 1
ATOM 513 C C . CYS A 1 71 ? 9.887 3.433 12.705 1.00 93.94 71 CYS A C 1
ATOM 515 O O . CYS A 1 71 ? 10.435 3.613 13.790 1.00 93.94 71 CYS A O 1
ATOM 517 N N . LYS A 1 72 ? 9.448 4.459 11.962 1.00 91.19 72 LYS A N 1
ATOM 518 C CA . LYS A 1 72 ? 9.502 5.870 12.382 1.00 91.19 72 LYS A CA 1
ATOM 519 C C . LYS A 1 72 ? 8.384 6.278 13.356 1.00 91.19 72 LYS A C 1
ATOM 521 O O . LYS A 1 72 ? 8.299 7.456 13.691 1.00 91.19 72 LYS A O 1
ATOM 526 N N . GLY A 1 73 ? 7.544 5.342 13.800 1.00 91.56 73 GLY A N 1
ATOM 527 C CA . GLY A 1 73 ? 6.472 5.595 14.767 1.00 91.56 73 GLY A CA 1
ATOM 528 C C . GLY A 1 73 ? 5.212 6.215 14.165 1.00 91.56 73 GLY A C 1
ATOM 529 O O . GLY A 1 73 ? 4.532 6.978 14.842 1.00 91.56 73 GLY A O 1
ATOM 530 N N . LEU A 1 74 ? 4.917 5.951 12.886 1.00 90.69 74 LEU A N 1
ATOM 531 C CA . LEU A 1 74 ? 3.683 6.438 12.254 1.00 90.69 74 LEU A CA 1
ATOM 532 C C . LEU A 1 74 ? 2.467 5.503 12.439 1.00 90.69 74 LEU A C 1
ATOM 534 O O . LEU A 1 74 ? 1.355 5.888 12.084 1.00 90.69 74 LEU A O 1
ATOM 538 N N . ASP A 1 75 ? 2.667 4.308 13.009 1.00 93.25 75 ASP A N 1
ATOM 539 C CA . ASP A 1 75 ? 1.621 3.383 13.482 1.00 93.25 75 ASP A CA 1
ATOM 540 C C . ASP A 1 75 ? 0.466 3.118 12.494 1.00 93.25 75 ASP A C 1
ATOM 542 O O . ASP A 1 75 ? -0.723 3.177 12.824 1.00 93.25 75 ASP A O 1
ATOM 546 N N . TYR A 1 76 ? 0.815 2.796 11.252 1.00 96.44 76 TYR A N 1
ATOM 547 C CA . TYR A 1 76 ? -0.118 2.354 10.226 1.00 96.44 76 TYR A CA 1
ATOM 548 C C . TYR A 1 76 ? -0.442 0.864 10.343 1.00 96.44 76 TYR A C 1
ATOM 550 O O . TYR A 1 76 ? 0.440 0.011 10.471 1.00 96.44 76 TYR A O 1
ATOM 558 N N . VAL A 1 77 ? -1.719 0.536 10.165 1.00 97.06 77 VAL A N 1
ATOM 559 C CA . VAL A 1 77 ? -2.216 -0.837 10.043 1.00 97.06 77 VAL A CA 1
ATOM 560 C C . VAL A 1 77 ? -2.605 -1.094 8.596 1.00 97.06 77 VAL A C 1
ATOM 562 O O . VAL A 1 77 ? -3.375 -0.328 8.017 1.00 97.06 77 VAL A O 1
ATOM 565 N N . GLN A 1 78 ? -2.087 -2.171 8.006 1.00 96.44 78 GLN A N 1
ATOM 566 C CA . GLN A 1 78 ? -2.483 -2.590 6.664 1.00 96.44 78 GLN A CA 1
ATOM 567 C C . GLN A 1 78 ? -3.976 -2.939 6.631 1.00 96.44 78 GLN A C 1
ATOM 569 O O . GLN A 1 78 ? -4.485 -3.643 7.502 1.00 96.44 78 GLN A O 1
ATOM 574 N N . VAL A 1 79 ? -4.667 -2.465 5.600 1.00 95.50 79 VAL A N 1
ATOM 575 C CA . VAL A 1 79 ? -6.084 -2.740 5.339 1.00 95.50 79 VAL A CA 1
ATOM 576 C C . VAL A 1 79 ? -6.268 -3.141 3.878 1.00 95.50 79 VAL A C 1
ATOM 578 O O . VAL A 1 79 ? -5.357 -3.003 3.057 1.00 95.50 79 VAL A O 1
ATOM 581 N N . ASP A 1 80 ? -7.453 -3.638 3.534 1.00 91.19 80 ASP A N 1
ATOM 582 C CA . ASP A 1 80 ? -7.789 -3.925 2.143 1.00 91.19 80 ASP A CA 1
ATOM 583 C C . ASP A 1 80 ? -7.632 -2.683 1.260 1.00 91.19 80 ASP A C 1
ATOM 585 O O . ASP A 1 80 ? -8.017 -1.574 1.638 1.00 91.19 80 ASP A O 1
ATOM 589 N N . LEU A 1 81 ? -7.138 -2.879 0.033 1.00 86.75 81 LEU A N 1
ATOM 590 C CA . LEU A 1 81 ? -6.965 -1.814 -0.966 1.00 86.75 81 LEU A CA 1
ATOM 591 C C . LEU A 1 81 ? -8.250 -1.012 -1.223 1.00 86.75 81 LEU A C 1
ATOM 593 O O . LEU A 1 81 ? -8.185 0.167 -1.569 1.00 86.75 81 LEU A O 1
ATOM 597 N N . SER A 1 82 ? -9.423 -1.615 -1.006 1.00 83.81 82 SER A N 1
ATOM 598 C CA . SER A 1 82 ? -10.715 -0.927 -1.076 1.00 83.81 82 SER A CA 1
ATOM 599 C C . SER A 1 82 ? -10.851 0.228 -0.079 1.00 83.81 82 SER A C 1
ATOM 601 O O . SER A 1 82 ? -11.601 1.162 -0.353 1.00 83.81 82 SER A O 1
ATOM 603 N N . GLY A 1 83 ? -10.128 0.203 1.045 1.00 86.50 83 GLY A N 1
ATOM 604 C CA . GLY A 1 83 ? -10.090 1.298 2.018 1.00 86.50 83 GLY A CA 1
ATOM 605 C C . GLY A 1 83 ? -9.450 2.574 1.464 1.00 86.50 83 GLY A C 1
ATOM 606 O O . GLY A 1 83 ? -9.856 3.671 1.828 1.00 86.50 83 GLY A O 1
ATOM 607 N N . CYS A 1 84 ? -8.526 2.441 0.509 1.00 88.69 84 CYS A N 1
ATOM 608 C CA . CYS A 1 84 ? -7.825 3.561 -0.122 1.00 88.69 84 CYS A CA 1
ATOM 609 C C . CYS A 1 84 ? -8.423 3.965 -1.480 1.00 88.69 84 CYS A C 1
ATOM 611 O O . CYS A 1 84 ? -7.809 4.729 -2.222 1.00 88.69 84 CYS A O 1
ATOM 613 N N . ARG A 1 85 ? -9.624 3.482 -1.827 1.00 79.56 85 ARG A N 1
ATOM 614 C CA . ARG A 1 85 ? -10.249 3.679 -3.151 1.00 79.56 85 ARG A CA 1
ATOM 615 C C . ARG A 1 85 ? -10.392 5.155 -3.560 1.00 79.56 85 ARG A C 1
ATOM 617 O O . ARG A 1 85 ? -10.410 5.430 -4.751 1.00 79.56 85 ARG A O 1
ATOM 624 N N . GLY A 1 86 ? -10.472 6.080 -2.599 1.00 72.19 86 GLY A N 1
ATOM 625 C CA . GLY A 1 86 ? -10.551 7.529 -2.844 1.00 72.19 86 GLY A CA 1
ATOM 626 C C . GLY A 1 86 ? -9.208 8.267 -2.923 1.00 72.19 86 GLY A C 1
ATOM 627 O O . GLY A 1 86 ? -9.205 9.454 -3.224 1.00 72.19 86 GLY A O 1
ATOM 628 N N . LEU A 1 87 ? -8.086 7.595 -2.643 1.00 72.88 87 LEU A N 1
ATOM 629 C CA . LEU A 1 87 ? -6.741 8.191 -2.636 1.00 72.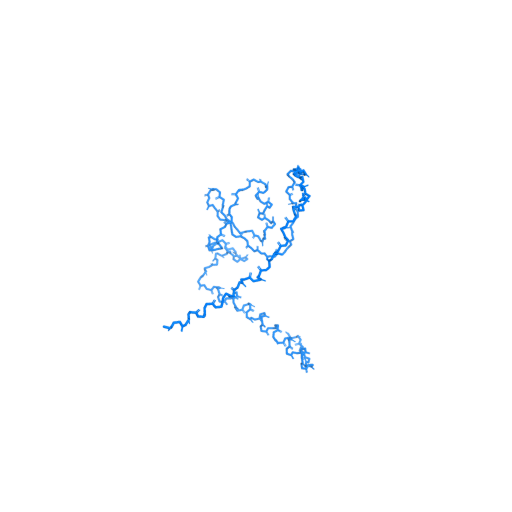88 87 LEU A CA 1
ATOM 630 C C . LEU A 1 87 ? -5.944 7.909 -3.901 1.00 72.88 87 LEU A C 1
ATOM 632 O O . LEU A 1 87 ? -4.892 8.502 -4.114 1.00 72.88 87 LEU A O 1
ATOM 636 N N . ILE A 1 88 ? -6.425 6.994 -4.738 1.00 65.69 88 ILE A N 1
ATOM 637 C CA . ILE A 1 88 ? -5.828 6.791 -6.046 1.00 65.69 88 ILE A CA 1
ATOM 638 C C . ILE A 1 88 ? -6.238 8.008 -6.873 1.00 65.69 88 ILE A C 1
ATOM 640 O O . ILE A 1 88 ? -7.398 8.124 -7.265 1.00 65.69 88 ILE A O 1
ATOM 644 N N . THR A 1 89 ? -5.313 8.939 -7.064 1.00 57.66 89 THR A N 1
ATOM 645 C CA . THR A 1 89 ? -5.450 10.078 -7.970 1.00 57.66 89 THR A CA 1
ATOM 646 C C . THR A 1 89 ? -4.568 9.848 -9.193 1.00 57.66 89 THR A C 1
ATOM 648 O O . THR A 1 89 ? -3.547 9.163 -9.101 1.00 57.66 89 THR A O 1
ATOM 651 N N . ASP A 1 90 ? -4.937 10.384 -10.351 1.00 58.47 90 ASP A N 1
ATOM 652 C CA . ASP A 1 90 ? -4.014 10.437 -11.489 1.00 58.47 90 ASP A CA 1
ATOM 653 C C . ASP A 1 90 ? -2.917 11.503 -11.289 1.00 58.47 90 ASP A C 1
ATOM 655 O O . ASP A 1 90 ? -2.860 12.186 -10.264 1.00 58.47 90 ASP A O 1
ATOM 659 N N . SER A 1 91 ? -2.009 11.619 -12.264 1.00 56.16 91 SER A N 1
ATOM 660 C CA . SER A 1 91 ? -0.923 12.610 -12.276 1.00 56.16 91 SER A CA 1
ATOM 661 C C . SER A 1 91 ? -1.414 14.063 -12.226 1.00 56.16 91 SER A C 1
ATOM 663 O O . SER A 1 91 ? -0.616 14.953 -11.941 1.00 56.16 91 SER A O 1
ATOM 665 N N . ASP A 1 92 ? -2.711 14.285 -12.457 1.00 65.88 92 ASP A N 1
ATOM 666 C CA . ASP A 1 92 ? -3.378 15.584 -12.410 1.00 65.88 92 ASP A CA 1
ATOM 667 C C . ASP A 1 92 ? -4.095 15.824 -11.062 1.00 65.88 92 ASP A C 1
ATOM 669 O O . ASP A 1 92 ? -4.759 16.844 -10.875 1.00 65.88 92 ASP A O 1
ATOM 673 N N . GLY A 1 93 ? -3.948 14.907 -10.094 1.00 55.25 93 GLY A N 1
ATOM 674 C CA . GLY A 1 93 ? -4.538 15.020 -8.758 1.00 55.25 93 GLY A CA 1
ATOM 675 C C . GLY A 1 93 ? -6.047 14.765 -8.725 1.00 55.25 93 GLY A C 1
ATOM 676 O O . GLY A 1 93 ? -6.700 15.091 -7.731 1.00 55.25 93 GLY A O 1
ATOM 677 N N . VAL A 1 94 ? -6.618 14.185 -9.784 1.00 54.06 94 VAL A N 1
ATOM 678 C CA . VAL A 1 94 ? -8.052 13.895 -9.869 1.00 54.06 94 VAL A CA 1
ATOM 679 C C . VAL A 1 94 ? -8.330 12.537 -9.214 1.00 54.06 94 VAL A C 1
ATOM 681 O O . VAL A 1 94 ? -7.720 11.543 -9.615 1.00 54.06 94 VAL A O 1
ATOM 684 N N . PRO A 1 95 ? -9.247 12.446 -8.226 1.00 53.47 95 PRO A N 1
ATOM 685 C CA . PRO A 1 95 ? -9.661 11.175 -7.640 1.00 53.47 95 PRO A CA 1
ATOM 686 C C . PRO A 1 95 ? -10.189 10.254 -8.732 1.00 53.47 95 PRO A C 1
ATOM 688 O O . PRO A 1 95 ? -11.124 10.603 -9.456 1.00 53.47 95 PRO A O 1
ATOM 691 N N . ILE A 1 96 ? -9.600 9.071 -8.869 1.00 53.97 96 ILE A N 1
ATOM 692 C CA . ILE A 1 96 ? -10.045 8.122 -9.877 1.00 53.97 96 ILE A CA 1
ATOM 693 C C . ILE A 1 96 ? -11.401 7.583 -9.423 1.00 53.97 96 ILE A C 1
ATOM 695 O O . ILE A 1 96 ? -11.475 6.731 -8.537 1.00 53.97 96 ILE A O 1
ATOM 699 N N . GLU A 1 97 ? -12.493 8.060 -10.025 1.00 46.25 97 GLU A N 1
ATOM 700 C CA . GLU A 1 97 ? -13.809 7.460 -9.825 1.00 46.25 97 GLU A CA 1
ATOM 701 C C . GLU A 1 97 ? -13.730 5.981 -10.212 1.00 46.25 97 GLU A C 1
ATOM 703 O O . GLU A 1 97 ? -13.628 5.584 -11.378 1.00 46.25 97 GLU A O 1
ATOM 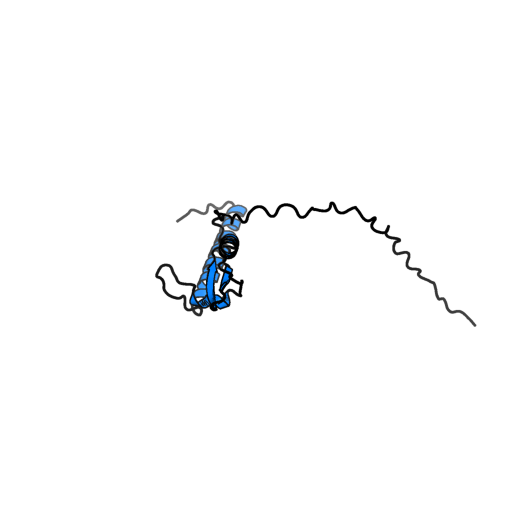708 N N . ALA A 1 98 ? -13.751 5.129 -9.193 1.00 46.88 98 ALA A N 1
ATOM 709 C CA . ALA A 1 98 ? -13.449 3.714 -9.311 1.00 46.88 98 ALA A CA 1
ATOM 710 C C . ALA A 1 98 ? -14.549 2.889 -10.009 1.00 46.88 98 ALA A C 1
ATOM 712 O O . ALA A 1 98 ? -14.581 1.666 -9.864 1.00 46.88 98 ALA A O 1
ATOM 713 N N . ASN A 1 99 ? -15.433 3.545 -10.761 1.00 44.78 99 ASN A N 1
ATOM 714 C CA . ASN A 1 99 ? -16.438 2.929 -11.621 1.00 44.78 99 ASN A CA 1
ATOM 715 C C . ASN A 1 99 ? -16.052 2.966 -13.116 1.00 44.78 99 ASN A C 1
ATOM 717 O O . ASN A 1 99 ? -16.709 2.295 -13.903 1.00 44.78 99 ASN A O 1
ATOM 721 N N . GLY A 1 100 ? -14.979 3.671 -13.515 1.00 41.16 100 GLY A N 1
ATOM 722 C CA . GLY A 1 100 ? -14.578 3.787 -14.932 1.00 41.16 100 GLY A CA 1
ATOM 723 C C . GLY A 1 100 ? -13.274 3.083 -15.342 1.00 41.16 100 GLY A C 1
ATOM 724 O O . GLY A 1 100 ? -13.144 2.672 -16.489 1.00 41.16 100 GLY A O 1
ATOM 725 N N . LYS A 1 101 ? -12.309 2.901 -14.426 1.00 43.78 101 LYS A N 1
ATOM 726 C CA . LYS A 1 101 ? -10.918 2.513 -14.772 1.00 43.78 101 LYS A CA 1
ATOM 727 C C . LYS A 1 101 ? -10.490 1.089 -14.406 1.00 43.78 101 LYS A C 1
ATOM 729 O O . LYS A 1 101 ? -9.375 0.690 -14.736 1.00 43.78 101 LYS A O 1
ATOM 734 N N . PHE A 1 102 ? -11.357 0.275 -13.794 1.00 42.38 102 PHE A N 1
ATOM 735 C CA . PHE A 1 102 ? -11.059 -1.163 -13.668 1.00 42.38 102 PHE A CA 1
ATOM 736 C C . PHE A 1 102 ? -10.942 -1.811 -15.058 1.00 42.38 102 PHE A C 1
ATOM 738 O O . PHE A 1 102 ? -10.166 -2.743 -15.246 1.00 42.38 102 PHE A O 1
ATOM 745 N N . HIS A 1 103 ? -11.636 -1.247 -16.053 1.00 46.41 103 HIS A N 1
ATOM 746 C CA . HIS A 1 103 ? -11.483 -1.625 -17.450 1.00 46.41 103 HIS A CA 1
ATOM 747 C C . HIS A 1 103 ? -10.078 -1.310 -17.982 1.00 46.41 103 HIS A C 1
ATOM 749 O O . HIS A 1 103 ? -9.520 -2.141 -18.682 1.00 46.41 103 HIS A O 1
ATOM 755 N N . ASP A 1 104 ? -9.453 -0.197 -17.589 1.00 53.00 104 ASP A N 1
ATOM 756 C CA . ASP A 1 104 ? -8.138 0.198 -18.108 1.00 53.00 104 ASP A CA 1
ATOM 757 C C . ASP A 1 104 ? -6.983 -0.603 -17.515 1.00 53.00 104 ASP A C 1
ATOM 759 O O . ASP A 1 104 ? -6.078 -0.968 -18.254 1.00 53.00 104 ASP A O 1
ATOM 763 N N . TYR A 1 105 ? -6.999 -0.955 -16.224 1.00 53.81 105 TYR A N 1
ATOM 764 C CA . TYR A 1 105 ? -5.953 -1.837 -15.685 1.00 53.81 105 TYR A CA 1
ATOM 765 C C . TYR A 1 105 ? -6.030 -3.231 -16.317 1.00 53.81 105 TYR A C 1
ATOM 767 O O . TYR A 1 105 ? -5.008 -3.789 -16.712 1.00 53.81 105 TYR A O 1
ATOM 775 N N . TRP A 1 106 ? -7.243 -3.771 -16.492 1.00 54.06 106 TRP A N 1
ATOM 776 C CA . TRP A 1 106 ? -7.432 -5.020 -17.225 1.00 54.06 106 TRP A CA 1
ATOM 777 C C . TRP A 1 106 ? -7.084 -4.879 -18.703 1.00 54.06 106 TRP A C 1
ATOM 779 O O . TRP A 1 106 ? -6.480 -5.801 -19.231 1.00 54.06 106 TRP A O 1
ATOM 789 N N . VAL A 1 107 ? -7.384 -3.757 -19.363 1.00 60.66 107 VAL A N 1
ATOM 790 C CA . VAL A 1 107 ? -6.996 -3.490 -20.758 1.00 60.66 107 VAL A CA 1
ATOM 791 C C . VAL A 1 107 ? -5.485 -3.359 -20.886 1.00 60.66 107 VAL A C 1
ATOM 793 O O . VAL A 1 107 ? -4.936 -3.959 -21.797 1.00 60.66 107 VAL A O 1
ATOM 796 N N . LEU A 1 108 ? -4.790 -2.675 -19.976 1.00 60.62 108 LEU A N 1
ATOM 797 C CA . LEU A 1 108 ? -3.327 -2.577 -19.946 1.00 60.62 108 LEU A CA 1
ATOM 798 C C . LEU A 1 108 ? -2.687 -3.942 -19.669 1.00 60.62 108 LEU A C 1
ATOM 800 O O . LEU A 1 108 ? -1.742 -4.328 -20.356 1.00 60.62 108 LEU A O 1
ATOM 804 N N . LEU A 1 109 ? -3.241 -4.718 -18.733 1.00 66.12 109 LEU A N 1
ATOM 805 C CA . LEU A 1 109 ? -2.801 -6.080 -18.438 1.00 66.12 109 LEU A CA 1
ATOM 806 C C . LEU A 1 109 ? -3.081 -7.034 -19.613 1.00 66.12 109 LEU A C 1
ATOM 808 O O . LEU A 1 109 ? -2.228 -7.850 -19.957 1.00 66.12 109 LEU A O 1
ATOM 812 N N . LEU A 1 110 ? -4.235 -6.912 -20.276 1.00 64.50 110 LEU A N 1
ATOM 813 C CA . LEU A 1 110 ? -4.595 -7.656 -21.487 1.00 64.50 110 LEU A CA 1
ATOM 814 C C . LEU A 1 110 ? -3.712 -7.252 -22.666 1.00 64.50 110 LEU A C 1
ATOM 816 O O . LEU A 1 110 ? -3.245 -8.143 -23.368 1.00 64.50 110 LEU A O 1
ATOM 820 N N . ASN A 1 111 ? -3.425 -5.963 -22.866 1.00 63.16 111 ASN A N 1
ATOM 821 C CA . ASN A 1 111 ? -2.521 -5.487 -23.916 1.00 63.16 111 ASN A CA 1
ATOM 822 C C . ASN A 1 111 ? -1.112 -6.022 -23.678 1.00 63.16 111 ASN A C 1
ATOM 824 O O . ASN A 1 111 ? -0.517 -6.601 -24.581 1.00 63.16 111 ASN A O 1
ATOM 828 N N . TRP A 1 112 ? -0.617 -5.955 -22.443 1.00 68.50 112 TRP A N 1
ATOM 829 C CA . TRP A 1 112 ? 0.679 -6.513 -22.069 1.00 68.50 112 TRP A CA 1
ATOM 830 C C . TRP A 1 112 ? 0.738 -8.041 -22.244 1.00 68.50 112 TRP A C 1
ATOM 832 O O . TRP A 1 112 ? 1.717 -8.585 -22.765 1.00 68.50 112 TRP A O 1
ATOM 842 N N . LEU A 1 113 ? -0.326 -8.765 -21.877 1.00 66.50 113 LEU A N 1
ATOM 843 C CA . LEU A 1 113 ? -0.435 -10.212 -22.103 1.00 66.50 113 LEU A CA 1
ATOM 844 C C . LEU A 1 113 ? -0.535 -10.562 -23.599 1.00 66.50 113 LEU A C 1
ATOM 846 O O . LEU A 1 113 ? 0.034 -11.571 -24.032 1.00 66.50 113 LEU A O 1
ATOM 850 N N . LEU A 1 114 ? -1.226 -9.750 -24.402 1.00 64.69 114 LEU A N 1
ATOM 851 C CA . LEU A 1 114 ? -1.334 -9.909 -25.854 1.00 64.69 114 LEU A CA 1
ATOM 852 C C . LEU A 1 114 ? -0.008 -9.602 -26.554 1.00 64.69 114 LEU A C 1
ATOM 854 O O . LEU A 1 114 ? 0.388 -10.368 -27.435 1.00 64.69 114 LEU A O 1
ATOM 858 N N . GLU A 1 115 ? 0.722 -8.571 -26.133 1.00 62.16 115 GLU A N 1
ATOM 859 C CA . GLU A 1 115 ? 2.077 -8.278 -26.608 1.00 62.16 115 GLU A CA 1
ATOM 860 C C . GLU A 1 115 ? 3.046 -9.408 -26.266 1.00 62.16 115 GLU A C 1
ATOM 862 O O . GLU A 1 115 ? 3.782 -9.871 -27.144 1.00 62.16 115 GLU A O 1
ATOM 867 N N . LYS A 1 116 ? 2.979 -9.958 -25.047 1.00 61.06 116 LYS A N 1
ATOM 868 C CA . LYS A 1 116 ? 3.751 -11.155 -24.690 1.00 61.06 116 LYS A CA 1
ATOM 869 C C . LYS A 1 116 ? 3.402 -12.343 -25.585 1.00 61.06 116 LYS A C 1
ATOM 871 O O . LYS A 1 116 ? 4.309 -12.992 -26.105 1.00 61.06 116 LYS A O 1
ATOM 876 N N . LYS A 1 117 ? 2.120 -12.622 -25.843 1.00 59.88 117 LYS A N 1
ATOM 877 C CA . LYS A 1 117 ? 1.704 -13.701 -26.766 1.00 59.88 117 LYS A CA 1
ATOM 878 C C . LYS A 1 117 ? 2.123 -13.436 -28.219 1.00 59.88 117 LYS A C 1
ATOM 880 O O . LYS A 1 117 ? 2.447 -14.385 -28.938 1.00 59.88 117 LYS A O 1
ATOM 885 N N . ARG A 1 118 ? 2.151 -12.176 -28.662 1.00 56.97 118 ARG A N 1
ATOM 886 C CA . ARG A 1 118 ? 2.648 -11.766 -29.985 1.00 56.97 118 ARG A CA 1
ATOM 887 C C . ARG A 1 118 ? 4.149 -12.036 -30.101 1.00 56.97 118 ARG A C 1
ATOM 889 O O . ARG A 1 118 ? 4.553 -12.695 -31.053 1.00 56.97 118 ARG A O 1
ATOM 896 N N . TRP A 1 119 ? 4.939 -11.680 -29.089 1.00 54.28 119 TRP A N 1
ATOM 897 C CA . TRP A 1 119 ? 6.369 -12.003 -29.005 1.00 54.28 119 TRP A CA 1
ATOM 898 C C . TRP A 1 119 ? 6.651 -13.511 -28.969 1.00 54.28 119 TRP A C 1
ATOM 900 O O . TRP A 1 119 ? 7.540 -13.987 -29.673 1.00 54.28 119 TRP A O 1
ATOM 910 N N . TRP A 1 120 ? 5.863 -14.293 -28.224 1.00 54.66 120 TRP A N 1
ATOM 911 C CA . TRP A 1 120 ? 5.975 -15.759 -28.216 1.00 54.66 120 TRP A CA 1
ATOM 912 C C . TRP A 1 120 ? 5.675 -16.383 -29.590 1.00 54.66 120 TRP A C 1
ATOM 914 O O . TRP A 1 120 ? 6.364 -17.322 -30.001 1.00 54.66 120 TRP A O 1
ATOM 924 N N . ARG A 1 121 ? 4.707 -15.841 -30.347 1.00 54.06 121 ARG A N 1
ATOM 925 C CA . ARG A 1 121 ? 4.455 -16.248 -31.743 1.00 54.06 121 ARG A CA 1
ATOM 926 C C . ARG A 1 121 ? 5.567 -15.814 -32.704 1.00 54.06 121 ARG A C 1
ATOM 928 O O . ARG A 1 121 ? 5.928 -16.611 -33.566 1.00 54.06 121 ARG A O 1
ATOM 935 N N . CYS A 1 122 ? 6.149 -14.623 -32.540 1.00 57.25 122 CYS A N 1
ATOM 936 C CA . CYS A 1 122 ? 7.300 -14.185 -33.347 1.00 57.25 122 CYS A CA 1
ATOM 937 C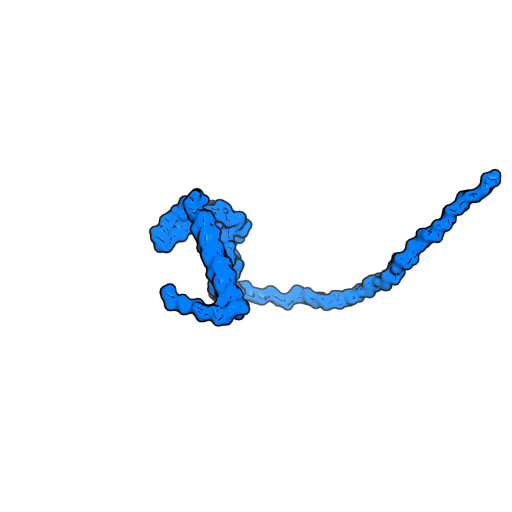 C . CYS A 1 122 ? 8.527 -15.089 -33.085 1.00 57.25 122 CYS A C 1
ATOM 939 O O . CYS A 1 122 ? 9.180 -15.542 -34.026 1.00 57.25 122 CYS A O 1
ATOM 941 N N . LYS A 1 123 ? 8.782 -15.455 -31.818 1.00 56.44 123 LYS A N 1
ATOM 942 C CA . LYS A 1 123 ? 9.923 -16.294 -31.403 1.00 56.44 123 LYS A CA 1
ATOM 943 C C . LYS A 1 123 ? 9.822 -17.752 -31.874 1.00 56.44 123 LYS A C 1
ATOM 945 O O . LYS A 1 123 ? 10.840 -18.355 -32.190 1.00 56.44 123 LYS A O 1
ATOM 950 N N . THR A 1 124 ? 8.614 -18.314 -31.948 1.00 54.78 124 THR A N 1
ATOM 951 C CA . THR A 1 124 ? 8.391 -19.704 -32.402 1.00 54.78 124 THR A CA 1
ATOM 952 C C . THR A 1 124 ? 8.297 -19.844 -33.921 1.00 54.78 124 THR A C 1
ATOM 954 O O . THR A 1 124 ? 8.623 -20.908 -34.440 1.00 54.78 124 THR A O 1
ATOM 957 N N . LYS A 1 125 ? 7.897 -18.790 -34.650 1.00 55.97 125 LYS A N 1
ATOM 958 C CA . LYS A 1 125 ? 7.773 -18.819 -36.119 1.00 55.97 125 LYS A CA 1
ATOM 959 C C . LYS A 1 125 ? 8.901 -18.124 -36.896 1.00 55.97 125 LYS A C 1
ATOM 961 O O . LYS A 1 125 ? 8.846 -18.154 -38.119 1.00 55.97 125 LYS A O 1
ATOM 966 N N . LYS A 1 126 ? 9.918 -17.538 -36.239 1.00 54.06 126 LYS A N 1
ATOM 967 C CA . LYS A 1 126 ? 11.010 -16.781 -36.903 1.00 54.06 126 LYS A CA 1
ATOM 968 C C . LYS A 1 126 ? 10.479 -15.719 -37.889 1.00 54.06 126 LYS A C 1
ATOM 970 O O . LYS A 1 126 ? 11.007 -15.552 -38.982 1.00 54.06 126 LYS A O 1
ATOM 975 N N . ILE A 1 127 ? 9.414 -15.014 -37.516 1.00 57.22 127 ILE A N 1
ATOM 976 C CA . ILE A 1 127 ? 8.899 -13.896 -38.318 1.00 57.22 127 ILE A CA 1
ATOM 977 C C . ILE A 1 127 ? 9.361 -12.605 -37.652 1.00 57.22 127 ILE A C 1
ATOM 979 O O . ILE A 1 127 ? 9.195 -12.449 -36.440 1.00 57.22 127 ILE A O 1
ATOM 983 N N . ASP A 1 128 ? 9.964 -11.722 -38.446 1.00 60.47 128 ASP A N 1
ATOM 984 C CA . ASP A 1 128 ? 10.468 -10.434 -37.987 1.00 60.47 128 ASP A CA 1
ATOM 985 C C . ASP A 1 128 ? 9.299 -9.508 -37.629 1.00 60.47 128 ASP A C 1
ATOM 987 O O . ASP A 1 128 ? 8.355 -9.328 -38.403 1.00 60.47 128 ASP A O 1
ATOM 991 N N . CYS A 1 129 ? 9.333 -8.965 -36.418 1.00 58.44 129 CYS A N 1
ATOM 992 C CA . CYS A 1 129 ? 8.266 -8.152 -35.849 1.00 58.44 129 CYS A CA 1
ATOM 993 C C . CYS A 1 129 ? 8.834 -6.747 -35.621 1.00 58.44 129 CYS A C 1
ATOM 995 O O . CYS A 1 129 ? 9.212 -6.390 -34.507 1.00 58.44 129 CYS A O 1
ATOM 997 N N . GLY A 1 130 ? 8.928 -5.981 -36.712 1.00 55.50 130 GLY A N 1
ATOM 998 C CA . GLY A 1 130 ? 9.404 -4.600 -36.714 1.00 55.50 130 GLY A CA 1
ATOM 999 C C . GLY A 1 130 ? 8.550 -3.677 -35.838 1.00 55.50 130 GLY A C 1
ATOM 1000 O O . GLY A 1 130 ? 7.320 -3.767 -35.824 1.00 55.50 130 GLY A O 1
ATOM 1001 N N . ARG A 1 131 ? 9.245 -2.810 -35.094 1.00 51.50 131 ARG A N 1
ATOM 1002 C CA . ARG A 1 131 ? 8.731 -1.773 -34.192 1.00 51.50 131 ARG A CA 1
ATOM 1003 C C . ARG A 1 131 ? 8.323 -0.552 -35.030 1.00 51.50 131 ARG A C 1
ATOM 1005 O O . ARG A 1 131 ? 9.200 0.125 -35.556 1.00 51.50 131 ARG A O 1
ATOM 1012 N N . GLY A 1 132 ? 7.017 -0.341 -35.188 1.00 43.72 132 GLY A N 1
ATOM 1013 C CA . GLY A 1 132 ? 6.426 0.920 -35.648 1.00 43.72 132 GLY A CA 1
ATOM 1014 C C . GLY A 1 132 ? 5.974 1.729 -34.449 1.00 43.72 132 GLY A C 1
ATOM 1015 O O . GLY A 1 132 ? 5.407 1.088 -33.535 1.00 43.72 132 GLY A O 1
#